Protein AF-A0AA39ZIE8-F1 (afdb_monomer_lite)

Organism: NCBI:txid330535

Sequence (145 aa):
MVALNVLLMSIATLAVGGSAQLLGVVETVQQSFSGRQCYDGFKFYTVEEFPNGHPDRTVGCSPTWRTLAGARHNAGKQMEGCHGGYTNGYSVCLTSYGGNVHNGRGQHQRCLTDNTTITNCPNAGPCWQTQIRKLRCDGVWHNDA

Secondary structure (DSSP, 8-state):
----------------------EEEEEEEEEE-SSSS--TT-EEEEEEE-TT---S---SS---PEEEEEEEESSSTTSS-SSS--STT-EEEEETTEEEEEETTTEEEEEEEEEEEEEEETTSSSEEEEEEEEEEEEEEEEE--

pLDDT: mean 74.16, std 15.94, range [39.81, 93.75]

Foldseek 3Di:
DDDDDDDDPDPPPPPPPDPQWWKFKKKKAWDADPDDDIPHQKIKIFIWTDPPDDDLEDEDDDPVIDTQWIDTDRDDPQQDDPPDDIPPQWHWHDDPFAIWIDGNPQKIFGWGADFGWHYWAPCNDRITITMTGGITTRRDIDGHD

Radius of gyration: 20.87 Å; chains: 1; bounding box: 60×33×72 Å

Structure (mmCIF, N/CA/C/O backbone):
data_AF-A0AA39ZIE8-F1
#
_entry.id   AF-A0AA39ZIE8-F1
#
loop_
_atom_site.group_PDB
_atom_site.id
_atom_site.type_symbol
_atom_site.label_atom_id
_atom_site.label_alt_id
_atom_site.label_comp_id
_atom_site.label_asym_id
_atom_site.label_entity_id
_atom_site.label_seq_id
_atom_site.pdbx_PDB_ins_code
_atom_site.Cartn_x
_atom_site.Cartn_y
_atom_site.Cartn_z
_atom_site.occupancy
_atom_site.B_iso_or_equiv
_atom_site.auth_seq_id
_atom_site.auth_comp_id
_atom_site.auth_asym_id
_atom_site.auth_atom_id
_atom_site.pdbx_PDB_model_num
ATOM 1 N N . MET A 1 1 ? 42.811 -20.428 -50.343 1.00 39.81 1 MET A N 1
ATOM 2 C CA . MET A 1 1 ? 43.017 -20.281 -48.887 1.00 39.81 1 MET A CA 1
ATOM 3 C C . MET A 1 1 ? 42.098 -19.171 -48.414 1.00 39.81 1 MET A C 1
ATOM 5 O O . MET A 1 1 ? 42.237 -18.050 -48.879 1.00 39.81 1 MET A O 1
ATOM 9 N N . VAL A 1 2 ? 41.083 -19.528 -47.628 1.00 40.22 2 VAL A N 1
ATOM 10 C CA . VAL A 1 2 ? 40.005 -18.640 -47.166 1.00 40.22 2 VAL A CA 1
ATOM 11 C C . VAL A 1 2 ? 40.304 -18.259 -45.721 1.00 40.22 2 VAL A C 1
ATOM 13 O O . VAL A 1 2 ? 40.559 -19.146 -44.914 1.00 40.22 2 VAL A O 1
ATOM 16 N N . ALA A 1 3 ? 40.244 -16.972 -45.387 1.00 41.22 3 ALA A N 1
ATOM 17 C CA . ALA A 1 3 ? 40.158 -16.522 -44.001 1.00 41.22 3 ALA A CA 1
ATOM 18 C C . ALA A 1 3 ? 39.165 -15.356 -43.931 1.00 41.22 3 ALA A C 1
ATOM 20 O O . ALA A 1 3 ? 39.492 -14.207 -44.217 1.00 41.22 3 ALA A O 1
ATOM 21 N N . LEU A 1 4 ? 37.916 -15.702 -43.619 1.00 46.16 4 LEU A N 1
ATOM 22 C CA . LEU A 1 4 ? 36.813 -14.784 -43.375 1.00 46.16 4 LEU A CA 1
ATOM 23 C C . LEU A 1 4 ? 36.836 -14.426 -41.880 1.00 46.16 4 LEU A C 1
ATOM 25 O O . LEU A 1 4 ? 36.472 -15.247 -41.042 1.00 46.16 4 LEU A O 1
ATOM 29 N N . ASN A 1 5 ? 37.308 -13.225 -41.541 1.00 46.91 5 ASN A N 1
ATOM 30 C CA . ASN A 1 5 ? 37.284 -12.699 -40.174 1.00 46.91 5 ASN A CA 1
ATOM 31 C C . ASN A 1 5 ? 35.886 -12.146 -39.865 1.00 46.91 5 ASN A C 1
ATOM 33 O O . ASN A 1 5 ? 35.582 -10.997 -40.179 1.00 46.91 5 ASN A O 1
ATOM 37 N N . VAL A 1 6 ? 35.026 -12.968 -39.263 1.00 52.41 6 VAL A N 1
ATOM 38 C CA . VAL A 1 6 ? 33.743 -12.518 -38.710 1.00 52.41 6 VAL A CA 1
ATOM 39 C C . VAL A 1 6 ? 33.972 -12.108 -37.258 1.00 52.41 6 VAL A C 1
ATOM 41 O O . VAL A 1 6 ? 34.125 -12.948 -36.374 1.00 52.41 6 VAL A O 1
ATOM 44 N N . LEU A 1 7 ? 34.023 -10.799 -37.021 1.00 46.84 7 LEU A N 1
ATOM 45 C CA . LEU A 1 7 ? 34.089 -10.214 -35.687 1.00 46.84 7 LEU A CA 1
ATOM 46 C C . LEU A 1 7 ? 32.683 -10.279 -35.057 1.00 46.84 7 LEU A C 1
ATOM 48 O O . LEU A 1 7 ? 31.803 -9.499 -35.415 1.00 46.84 7 LEU A O 1
ATOM 52 N N . LEU A 1 8 ? 32.447 -11.229 -34.146 1.00 49.62 8 LEU A N 1
ATOM 53 C CA . LEU A 1 8 ? 31.221 -11.271 -33.342 1.00 49.62 8 LEU A CA 1
ATOM 54 C C . LEU A 1 8 ? 31.220 -10.104 -32.340 1.00 49.62 8 LEU A C 1
ATOM 56 O O . LEU A 1 8 ? 31.886 -10.156 -31.306 1.00 49.62 8 LEU A O 1
ATOM 60 N N . MET A 1 9 ? 30.432 -9.063 -32.614 1.00 46.53 9 MET A N 1
ATOM 61 C CA . MET A 1 9 ? 30.028 -8.090 -31.597 1.00 46.53 9 MET A CA 1
ATOM 62 C C . MET A 1 9 ? 29.002 -8.748 -30.669 1.00 46.53 9 MET A C 1
ATOM 64 O O . MET A 1 9 ? 27.826 -8.873 -31.000 1.00 46.53 9 MET A O 1
ATOM 68 N N . SER A 1 10 ? 29.457 -9.184 -29.496 1.00 53.31 10 SER A N 1
ATOM 69 C CA . SER A 1 10 ? 28.564 -9.608 -28.418 1.00 53.31 10 SER A CA 1
ATOM 70 C C . SER A 1 10 ? 28.016 -8.359 -27.729 1.00 53.31 10 SER A C 1
ATOM 72 O O . SER A 1 10 ? 28.740 -7.679 -27.004 1.00 53.31 10 SER A O 1
ATOM 74 N N . ILE A 1 11 ? 26.745 -8.035 -27.971 1.00 57.72 11 ILE A N 1
ATOM 75 C CA . ILE A 1 11 ? 26.021 -7.025 -27.195 1.00 57.72 11 ILE A CA 1
ATOM 76 C C . ILE A 1 11 ? 25.779 -7.632 -25.812 1.00 57.72 11 ILE A C 1
ATOM 78 O O . ILE A 1 11 ? 24.878 -8.448 -25.628 1.00 57.72 11 ILE A O 1
ATOM 82 N N . ALA A 1 12 ? 26.614 -7.262 -24.843 1.00 47.12 12 ALA A N 1
ATOM 83 C CA . ALA A 1 12 ? 26.361 -7.547 -23.441 1.00 47.12 12 ALA A CA 1
ATOM 84 C C . ALA A 1 12 ? 25.119 -6.755 -23.016 1.00 47.12 12 ALA A C 1
ATOM 86 O O . ALA A 1 12 ? 25.174 -5.542 -22.809 1.00 47.12 12 ALA A O 1
ATOM 87 N N . THR A 1 13 ? 23.975 -7.430 -22.927 1.00 52.75 13 THR A N 1
ATOM 88 C CA . THR A 1 13 ? 22.783 -6.868 -22.300 1.00 52.75 13 THR A CA 1
ATOM 89 C C . THR A 1 13 ? 23.103 -6.706 -20.817 1.00 52.75 13 THR A C 1
ATOM 91 O O . THR A 1 13 ? 23.112 -7.674 -20.060 1.00 52.75 13 THR A O 1
ATOM 94 N N . LEU A 1 14 ? 23.442 -5.483 -20.405 1.00 45.00 14 LEU A N 1
ATOM 95 C CA . LEU A 1 14 ? 23.524 -5.106 -18.999 1.00 45.00 14 LEU A CA 1
ATOM 96 C C . LEU A 1 14 ? 22.116 -5.244 -18.419 1.00 45.00 14 LEU A C 1
ATOM 98 O O . LEU A 1 14 ? 21.291 -4.340 -18.530 1.00 45.00 14 LEU A O 1
ATOM 102 N N . ALA A 1 15 ? 21.829 -6.408 -17.839 1.00 44.78 15 ALA A N 1
ATOM 103 C CA . ALA A 1 15 ? 20.705 -6.574 -16.943 1.00 44.78 15 ALA A CA 1
ATOM 104 C C . ALA A 1 15 ? 20.924 -5.587 -15.795 1.00 44.78 15 ALA A C 1
ATOM 106 O O . ALA A 1 15 ? 21.778 -5.796 -14.931 1.00 44.78 15 ALA A O 1
ATOM 107 N N . VAL A 1 16 ? 20.198 -4.471 -15.824 1.00 49.94 16 VAL A N 1
ATOM 108 C CA . VAL A 1 16 ? 20.121 -3.549 -14.696 1.00 49.94 16 VAL A CA 1
ATOM 109 C C . VAL A 1 16 ? 19.349 -4.301 -13.618 1.00 49.94 16 VAL A C 1
ATOM 111 O O . VAL A 1 16 ? 18.127 -4.229 -13.537 1.00 49.94 16 VAL A O 1
ATOM 114 N N . GLY A 1 17 ? 20.072 -5.109 -12.844 1.00 41.12 17 GLY A N 1
ATOM 115 C CA . GLY A 1 17 ? 19.580 -5.755 -11.639 1.00 41.12 17 GLY A CA 1
ATOM 116 C C . GLY A 1 17 ? 19.322 -4.685 -10.591 1.00 41.12 17 GLY A C 1
ATOM 117 O O . GLY A 1 17 ? 20.111 -4.511 -9.667 1.00 41.12 17 GLY A O 1
ATOM 118 N N . GLY A 1 18 ? 18.244 -3.921 -10.769 1.00 55.31 18 GLY A N 1
ATOM 119 C CA . GLY A 1 18 ? 17.676 -3.131 -9.692 1.00 55.31 18 GLY A CA 1
ATOM 120 C C . GLY A 1 18 ? 17.296 -4.103 -8.586 1.00 55.31 18 GLY A C 1
ATOM 121 O O . GLY A 1 18 ? 16.613 -5.093 -8.842 1.00 55.31 18 GLY A O 1
ATOM 122 N N . SER A 1 19 ? 17.786 -3.867 -7.372 1.00 60.53 19 SER A N 1
ATOM 123 C CA . SER A 1 19 ? 17.382 -4.646 -6.204 1.00 60.53 19 SER A CA 1
ATOM 124 C C . SER A 1 19 ? 15.856 -4.705 -6.152 1.00 60.53 19 SER A C 1
ATOM 126 O O . SER A 1 19 ? 15.216 -3.651 -6.208 1.00 60.53 19 SER A O 1
ATOM 128 N N . ALA A 1 20 ? 15.292 -5.911 -6.062 1.00 76.06 20 ALA A N 1
ATOM 129 C CA . ALA A 1 20 ? 13.850 -6.102 -6.014 1.00 76.06 20 ALA A CA 1
ATOM 130 C C . ALA A 1 20 ? 13.275 -5.336 -4.816 1.00 76.06 20 ALA A C 1
ATOM 132 O O . ALA A 1 20 ? 13.533 -5.683 -3.662 1.00 76.06 20 ALA A O 1
ATOM 133 N N . GLN A 1 21 ? 12.542 -4.257 -5.084 1.00 88.50 21 GLN A N 1
ATOM 134 C CA . GLN A 1 21 ? 11.973 -3.419 -4.038 1.00 88.50 21 GLN A CA 1
ATOM 135 C C . GLN A 1 21 ? 10.548 -3.879 -3.780 1.00 88.50 21 GLN A C 1
ATOM 137 O O . GLN A 1 21 ? 9.654 -3.553 -4.549 1.00 88.50 21 GLN A O 1
ATOM 142 N N . LEU A 1 22 ? 10.325 -4.638 -2.712 1.00 91.75 22 LEU A N 1
ATOM 143 C CA . LEU A 1 22 ? 9.008 -5.194 -2.415 1.00 91.75 22 LEU A CA 1
ATOM 144 C C . LEU A 1 22 ? 8.083 -4.106 -1.871 1.00 91.75 22 LEU A C 1
ATOM 146 O O . LEU A 1 22 ? 8.168 -3.730 -0.703 1.00 91.75 22 LEU A O 1
ATOM 150 N N . LEU A 1 23 ? 7.198 -3.602 -2.726 1.00 92.75 23 LEU A N 1
ATOM 151 C CA . LEU A 1 23 ? 6.229 -2.573 -2.364 1.00 92.75 23 LEU A CA 1
ATOM 152 C C . LEU A 1 23 ? 4.849 -3.158 -2.066 1.00 92.75 23 LEU A C 1
ATOM 154 O O . LEU A 1 23 ? 4.492 -4.261 -2.498 1.00 92.75 23 LEU A O 1
ATOM 158 N N . GLY A 1 24 ? 4.045 -2.385 -1.347 1.00 91.25 24 GLY A N 1
ATOM 159 C CA . GLY A 1 24 ? 2.609 -2.594 -1.260 1.00 91.25 24 GLY A CA 1
ATOM 160 C C . GLY A 1 24 ? 1.863 -1.293 -1.013 1.00 91.25 24 GLY A C 1
ATOM 161 O O . GLY A 1 24 ? 2.408 -0.349 -0.443 1.00 91.25 24 GLY A O 1
ATOM 162 N N . VAL A 1 25 ? 0.604 -1.255 -1.446 1.00 89.94 25 VAL A N 1
ATOM 163 C CA . VAL A 1 25 ? -0.306 -0.149 -1.125 1.00 89.94 25 VAL A CA 1
ATOM 164 C C . VAL A 1 25 ? -1.116 -0.540 0.097 1.00 89.94 25 VAL A C 1
ATOM 166 O O . VAL A 1 25 ? -1.838 -1.538 0.060 1.00 89.94 25 VAL A O 1
ATOM 169 N N . VAL A 1 26 ? -0.991 0.229 1.172 1.00 89.75 26 VAL A N 1
ATOM 170 C CA . VAL A 1 26 ? -1.581 -0.063 2.479 1.00 89.75 26 VAL A CA 1
ATOM 171 C C . VAL A 1 26 ? -2.672 0.952 2.791 1.00 89.75 26 VAL A C 1
ATOM 173 O O . VAL A 1 26 ? -2.454 2.155 2.742 1.00 89.75 26 VAL A O 1
ATOM 176 N N . GLU A 1 27 ? -3.865 0.454 3.101 1.00 88.56 27 GLU A N 1
ATOM 177 C CA . GLU A 1 27 ? -4.998 1.219 3.612 1.00 88.56 27 GLU A CA 1
ATOM 178 C C . GLU A 1 27 ? -4.961 1.181 5.142 1.00 88.56 27 GLU A C 1
ATOM 180 O O . GLU A 1 27 ? -5.128 0.120 5.736 1.00 88.56 27 GLU A O 1
ATOM 185 N N . THR A 1 28 ? -4.769 2.329 5.786 1.00 85.31 28 THR A N 1
ATOM 186 C CA . THR A 1 28 ? -4.968 2.501 7.228 1.00 85.31 28 THR A CA 1
ATOM 187 C C . THR A 1 28 ? -6.358 3.075 7.479 1.00 85.31 28 THR A C 1
ATOM 189 O O . THR A 1 28 ? -6.686 4.162 6.999 1.00 85.31 28 THR A O 1
ATOM 192 N N . VAL A 1 29 ? -7.165 2.356 8.254 1.00 82.25 29 VAL A N 1
ATOM 193 C CA . VAL A 1 29 ? -8.509 2.750 8.685 1.00 82.25 29 VAL A CA 1
ATOM 194 C C . VAL A 1 29 ? -8.455 3.119 10.162 1.00 82.25 29 VAL A C 1
ATOM 196 O O . VAL A 1 29 ? -8.074 2.291 10.992 1.00 82.25 29 VAL A O 1
ATOM 199 N N . GLN A 1 30 ? -8.838 4.353 10.491 1.00 77.06 30 GLN A N 1
ATOM 200 C CA . GLN A 1 30 ? -9.002 4.792 11.878 1.00 77.06 30 GLN A CA 1
ATOM 201 C C . GLN A 1 30 ? -10.463 4.601 12.302 1.00 77.06 30 GLN A C 1
ATOM 203 O O . GLN A 1 30 ? -11.362 5.121 11.643 1.00 77.06 30 GLN A O 1
ATOM 208 N N . GLN A 1 31 ? -10.708 3.869 13.391 1.00 69.12 31 GLN A N 1
ATOM 209 C CA . GLN A 1 31 ? -12.040 3.745 14.000 1.00 69.12 31 GLN A CA 1
ATOM 210 C C . GLN A 1 31 ? -12.052 4.363 15.404 1.00 69.12 31 GLN A C 1
ATOM 212 O O . GLN A 1 31 ? -11.041 4.381 16.111 1.00 69.12 31 GLN A O 1
ATOM 217 N N . SER A 1 32 ? -13.202 4.906 15.807 1.00 63.31 32 SER A N 1
ATOM 218 C CA . SER A 1 32 ? -13.390 5.485 17.141 1.00 63.31 32 SER A CA 1
ATOM 219 C C . SER A 1 32 ? -13.636 4.403 18.192 1.00 63.31 32 SER A C 1
ATOM 221 O O . SER A 1 32 ? -14.438 3.499 17.974 1.00 63.31 32 SER A O 1
ATOM 223 N N . PHE A 1 33 ? -13.024 4.561 19.371 1.00 56.44 33 PHE A N 1
ATOM 224 C CA . PHE A 1 33 ? -13.584 4.035 20.616 1.00 56.44 33 PHE A CA 1
ATOM 225 C C . PHE A 1 33 ? -14.165 5.204 21.424 1.00 56.44 33 PHE A C 1
ATOM 227 O O . 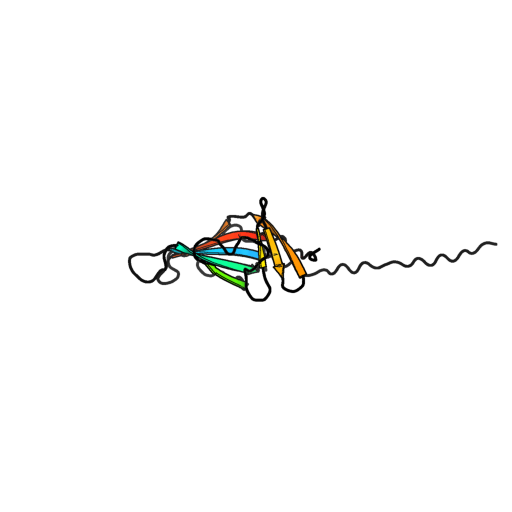PHE A 1 33 ? -13.558 6.271 21.493 1.00 56.44 33 PHE A O 1
ATOM 234 N N . SER A 1 34 ? -15.383 5.021 21.936 1.00 53.19 34 SER A N 1
ATOM 235 C CA . SER A 1 34 ? -16.178 5.944 22.764 1.00 53.19 34 SER A CA 1
ATOM 236 C C . SER A 1 34 ? -15.722 7.419 22.828 1.00 53.19 34 SER A C 1
ATOM 238 O O . SER A 1 34 ? -15.134 7.869 23.809 1.00 53.19 34 SER A O 1
ATOM 240 N N . GLY A 1 35 ? -16.121 8.216 21.833 1.00 54.06 35 GLY A N 1
ATOM 241 C CA . GLY A 1 35 ? -16.671 9.537 22.137 1.00 54.06 35 GLY A CA 1
ATOM 242 C C . GLY A 1 35 ? -15.748 10.750 22.264 1.00 54.06 35 GLY A C 1
ATOM 243 O O . GLY A 1 35 ? -16.138 11.637 23.014 1.00 54.06 35 GLY A O 1
ATOM 244 N N . ARG A 1 36 ? -14.638 10.874 21.515 1.00 56.22 36 ARG A N 1
ATOM 245 C CA . ARG A 1 36 ? -14.163 12.143 20.881 1.00 56.22 36 ARG A CA 1
ATOM 246 C C . ARG A 1 36 ? -12.722 11.986 20.365 1.00 56.22 36 ARG A C 1
ATOM 248 O O . ARG A 1 36 ? -11.865 11.530 21.103 1.00 56.22 36 ARG A O 1
ATOM 255 N N . GLN A 1 37 ? -12.469 12.479 19.146 1.00 59.19 37 GLN A N 1
ATOM 256 C CA . GLN A 1 37 ? -11.164 12.724 18.480 1.00 59.19 37 GLN A CA 1
ATOM 257 C C . GLN A 1 37 ? -10.663 11.720 17.428 1.00 59.19 37 GLN A C 1
ATOM 259 O O . GLN A 1 37 ? -9.687 12.024 16.745 1.00 59.19 37 GLN A O 1
ATOM 264 N N . CYS A 1 38 ? -11.353 10.608 17.185 1.00 62.31 38 CYS A N 1
ATOM 265 C CA . CYS A 1 38 ? -11.073 9.777 16.009 1.00 62.31 38 CYS A CA 1
ATOM 266 C C . CYS A 1 38 ? -11.979 10.208 14.866 1.00 62.31 38 CYS A C 1
ATOM 268 O O . CYS A 1 38 ? -13.199 10.246 15.029 1.00 62.31 38 CYS A O 1
ATOM 270 N N . TYR A 1 39 ? -11.396 10.555 13.721 1.00 61.78 39 TYR A N 1
ATOM 271 C CA . TYR A 1 39 ? -12.175 10.844 12.525 1.00 61.78 39 TYR A CA 1
ATOM 272 C C . TYR A 1 39 ? -12.695 9.520 11.959 1.00 61.78 39 TYR A C 1
ATOM 274 O O . TYR A 1 39 ? -12.005 8.857 11.185 1.00 61.78 39 TYR A O 1
ATOM 282 N N . ASP A 1 40 ? -13.881 9.114 12.410 1.00 63.25 40 ASP A N 1
ATOM 283 C CA . ASP A 1 40 ? -14.522 7.873 11.985 1.00 63.25 40 ASP A CA 1
ATOM 284 C C . ASP A 1 40 ? -14.627 7.809 10.452 1.00 63.25 40 ASP A C 1
ATOM 286 O O . ASP A 1 40 ? -14.991 8.787 9.793 1.00 63.25 40 ASP A O 1
ATOM 290 N N . GLY A 1 41 ? -14.234 6.670 9.881 1.00 63.03 41 GLY A N 1
ATOM 291 C CA . GLY A 1 41 ? -14.286 6.414 8.441 1.00 63.03 41 GLY A CA 1
ATOM 292 C C . GLY A 1 41 ? -13.160 7.021 7.593 1.00 63.03 41 GLY A C 1
ATOM 293 O O . GLY A 1 41 ? -13.140 6.782 6.382 1.00 63.03 41 GLY A O 1
ATOM 294 N N . PHE A 1 42 ? -12.196 7.753 8.168 1.00 70.44 42 PHE A N 1
ATOM 295 C CA . PHE A 1 42 ? -11.058 8.249 7.387 1.00 70.44 42 PHE A CA 1
ATOM 296 C C . PHE A 1 42 ? -10.108 7.115 7.004 1.00 70.44 42 PHE A C 1
ATOM 298 O O . PHE A 1 42 ? -9.661 6.324 7.840 1.00 70.44 42 PHE A O 1
ATOM 305 N N . LYS A 1 43 ? -9.766 7.087 5.716 1.00 78.12 43 LYS A N 1
ATOM 306 C CA . LYS A 1 43 ? -8.820 6.146 5.131 1.00 78.12 43 LYS A CA 1
ATOM 307 C C . LYS A 1 43 ? -7.543 6.880 4.740 1.00 78.12 43 LYS A C 1
ATOM 309 O O . LYS A 1 43 ? -7.572 7.986 4.196 1.00 78.12 43 LYS A O 1
ATOM 314 N N . PHE A 1 44 ? -6.412 6.257 5.018 1.00 80.38 44 PHE A N 1
ATOM 315 C CA . PHE A 1 44 ? -5.104 6.733 4.587 1.00 80.38 44 PHE A CA 1
ATOM 316 C C . PHE A 1 44 ? -4.487 5.660 3.714 1.00 80.38 44 PHE A C 1
ATOM 318 O O . PHE A 1 44 ? -4.466 4.500 4.111 1.00 80.38 44 PHE A O 1
ATOM 325 N N . TYR A 1 45 ? -4.002 6.043 2.540 1.00 84.25 45 TYR A N 1
ATOM 326 C CA . TYR A 1 45 ? -3.323 5.118 1.645 1.00 84.25 45 TYR A CA 1
ATOM 327 C C . TYR A 1 45 ? -1.843 5.472 1.593 1.00 84.25 45 TYR A C 1
ATOM 329 O O . TYR A 1 45 ? -1.494 6.633 1.370 1.00 84.25 45 TYR A O 1
ATOM 337 N N . THR A 1 46 ? -0.983 4.482 1.796 1.00 87.50 46 THR A N 1
ATOM 338 C CA . THR A 1 46 ? 0.475 4.615 1.747 1.00 87.50 46 THR A CA 1
ATOM 339 C C . THR A 1 46 ? 1.074 3.620 0.765 1.00 87.50 46 THR A C 1
ATOM 341 O O . THR A 1 46 ? 0.554 2.523 0.585 1.00 87.50 46 THR A O 1
ATOM 344 N N . VAL A 1 47 ? 2.176 4.008 0.123 1.00 89.69 47 VAL A N 1
ATOM 345 C CA . VAL A 1 47 ? 3.093 3.078 -0.541 1.00 89.69 47 VAL A CA 1
ATOM 346 C C . VAL A 1 47 ? 4.171 2.737 0.475 1.00 89.69 47 VAL A C 1
ATOM 348 O O . VAL A 1 47 ? 4.894 3.626 0.932 1.00 89.69 47 VAL A O 1
ATOM 351 N N . GLU A 1 48 ? 4.265 1.467 0.841 1.00 91.69 48 GLU A N 1
ATOM 352 C CA . GLU A 1 48 ? 5.179 0.981 1.872 1.00 91.69 48 GLU A CA 1
ATOM 353 C C . GLU A 1 48 ? 6.159 -0.036 1.307 1.00 91.69 48 GLU A C 1
ATOM 355 O O . GLU A 1 48 ? 5.829 -0.811 0.409 1.00 91.69 48 GLU A O 1
ATOM 360 N N . GLU A 1 49 ? 7.374 -0.017 1.843 1.00 91.69 49 GLU A N 1
ATOM 361 C CA . GLU A 1 49 ? 8.438 -0.948 1.498 1.00 91.69 49 GLU A CA 1
ATOM 362 C C . GLU A 1 49 ? 8.555 -2.066 2.537 1.00 91.69 49 GLU A C 1
ATOM 364 O O . GLU A 1 49 ? 8.677 -1.818 3.739 1.00 91.69 49 GLU A O 1
ATOM 369 N N . PHE A 1 50 ? 8.591 -3.300 2.040 1.00 89.88 50 PHE A N 1
ATOM 370 C CA . PHE A 1 50 ? 8.660 -4.536 2.806 1.00 89.88 50 PHE A CA 1
ATOM 371 C C . PHE A 1 50 ? 10.030 -5.211 2.620 1.00 89.88 50 PHE A C 1
ATOM 373 O O . PHE A 1 50 ? 10.147 -6.170 1.856 1.00 89.88 50 PHE A O 1
ATOM 380 N N . PRO A 1 51 ? 11.090 -4.756 3.315 1.00 84.88 51 PRO A N 1
ATOM 381 C CA . PRO A 1 51 ? 12.460 -5.222 3.066 1.00 84.88 51 PRO A CA 1
ATOM 382 C C . PRO A 1 51 ? 12.654 -6.728 3.295 1.00 84.88 51 PRO A C 1
ATOM 384 O O . PRO A 1 51 ? 13.514 -7.336 2.669 1.00 84.88 51 PRO A O 1
ATOM 387 N N . ASN A 1 52 ? 11.834 -7.336 4.159 1.00 84.06 52 ASN A N 1
ATOM 388 C CA . ASN A 1 52 ? 11.926 -8.749 4.536 1.00 84.06 52 ASN A CA 1
ATOM 389 C C . ASN A 1 52 ? 10.796 -9.609 3.942 1.00 84.06 52 ASN A C 1
ATOM 391 O O . ASN A 1 52 ? 10.514 -10.688 4.458 1.00 84.06 52 ASN A O 1
ATOM 395 N N . GLY A 1 53 ? 10.126 -9.134 2.888 1.00 87.06 53 GLY A N 1
ATOM 396 C CA . GLY A 1 53 ? 8.997 -9.839 2.279 1.00 87.06 53 GLY A CA 1
ATOM 397 C C . GLY A 1 53 ? 7.631 -9.310 2.703 1.00 87.06 53 GLY A C 1
ATOM 398 O O . GLY A 1 53 ? 7.481 -8.642 3.727 1.00 87.06 53 GLY A O 1
ATOM 399 N N . HIS A 1 54 ? 6.615 -9.617 1.894 1.00 88.88 54 HIS A N 1
ATOM 400 C CA . HIS A 1 54 ? 5.222 -9.286 2.187 1.00 88.88 54 HIS A CA 1
ATOM 401 C C . HIS A 1 54 ? 4.720 -10.130 3.362 1.00 88.88 54 HIS A C 1
ATOM 403 O O . HIS A 1 54 ? 4.606 -11.342 3.206 1.00 88.88 54 HIS A O 1
ATOM 409 N N . PRO A 1 55 ? 4.377 -9.536 4.518 1.00 85.75 55 PRO A N 1
ATOM 410 C CA . PRO A 1 55 ? 3.760 -10.296 5.595 1.00 85.75 55 PRO A CA 1
ATOM 411 C C . PRO A 1 55 ? 2.392 -10.824 5.150 1.00 85.75 55 PRO A C 1
ATOM 413 O O . PRO A 1 55 ? 1.617 -10.084 4.532 1.00 85.75 55 PRO A O 1
ATOM 416 N N . ASP A 1 56 ? 2.101 -12.077 5.502 1.00 81.75 56 ASP A N 1
ATOM 417 C CA . ASP A 1 56 ? 0.788 -12.711 5.310 1.00 81.75 56 ASP A CA 1
ATOM 418 C C . ASP A 1 56 ? -0.206 -12.322 6.415 1.00 81.75 56 ASP A C 1
ATOM 420 O O . ASP A 1 56 ? -1.416 -12.403 6.231 1.00 81.75 56 ASP A O 1
ATOM 424 N N . ARG A 1 57 ? 0.304 -11.910 7.583 1.00 76.31 57 ARG A N 1
ATOM 425 C CA . ARG A 1 57 ? -0.440 -11.310 8.698 1.00 76.31 57 ARG A CA 1
ATOM 426 C C . ARG A 1 57 ? 0.559 -10.786 9.727 1.00 76.31 57 ARG A C 1
ATOM 428 O O . ARG A 1 57 ? 1.453 -11.531 10.120 1.00 76.31 57 ARG A O 1
ATOM 435 N N . THR A 1 58 ? 0.358 -9.577 10.245 1.00 69.62 58 THR A N 1
ATOM 436 C CA . THR A 1 58 ? 1.031 -9.142 11.482 1.00 69.62 58 THR A CA 1
ATOM 437 C C . THR A 1 58 ? -0.012 -8.690 12.497 1.00 69.62 58 THR A C 1
ATOM 439 O O . THR A 1 58 ? -1.022 -8.070 12.160 1.00 69.62 58 THR A O 1
ATOM 442 N N . VAL A 1 59 ? 0.199 -9.066 13.758 1.00 63.97 59 VAL A N 1
ATOM 443 C CA . VAL A 1 59 ? -0.636 -8.672 14.897 1.00 63.97 59 VAL A CA 1
ATOM 444 C C . VAL A 1 59 ? 0.240 -7.836 15.822 1.00 63.97 59 VAL A C 1
ATOM 446 O O . VAL A 1 59 ? 1.276 -8.316 16.273 1.00 63.97 59 VAL A O 1
ATOM 449 N N . GLY A 1 60 ? -0.151 -6.589 16.084 1.00 69.06 60 GLY A N 1
ATOM 450 C CA . GLY A 1 60 ? 0.619 -5.656 16.911 1.00 69.06 60 GLY A CA 1
ATOM 451 C C . GLY A 1 60 ? 0.673 -4.249 16.322 1.00 69.06 60 GLY A C 1
ATOM 452 O O . GLY A 1 60 ? 0.251 -4.045 15.192 1.00 69.06 60 GLY A O 1
ATOM 453 N N . CYS A 1 61 ? 1.180 -3.287 17.099 1.00 70.00 61 CYS A N 1
ATOM 454 C CA . CYS A 1 61 ? 1.044 -1.849 16.816 1.00 70.00 61 CYS A CA 1
ATOM 455 C C . CYS A 1 61 ? 2.265 -1.105 16.329 1.00 70.00 61 CYS A C 1
ATOM 457 O O . CYS A 1 61 ? 2.303 0.121 16.371 1.00 70.00 61 CYS A O 1
ATOM 459 N N . SER A 1 62 ? 3.248 -1.843 15.847 1.00 67.38 62 SER A N 1
ATOM 460 C CA . SER A 1 62 ? 4.462 -1.250 15.324 1.00 67.38 62 SER A CA 1
ATOM 461 C C . SER A 1 62 ? 4.697 -1.784 13.918 1.00 67.38 62 SER A C 1
ATOM 463 O O . SER A 1 62 ? 5.376 -2.804 13.769 1.00 67.38 62 SER A O 1
ATOM 465 N N . PRO A 1 63 ? 4.103 -1.163 12.881 1.00 65.81 63 PRO A N 1
ATOM 466 C CA . PRO A 1 63 ? 4.555 -1.414 11.526 1.00 65.81 63 PRO A CA 1
ATOM 467 C C . PRO A 1 63 ? 5.984 -0.869 11.418 1.00 65.81 63 PRO A C 1
ATOM 469 O O . PRO A 1 63 ? 6.228 0.327 11.549 1.00 65.81 63 PRO A O 1
ATOM 472 N N . THR A 1 64 ? 6.956 -1.759 11.229 1.00 70.19 64 THR A N 1
ATOM 473 C CA . THR A 1 64 ? 8.383 -1.413 11.095 1.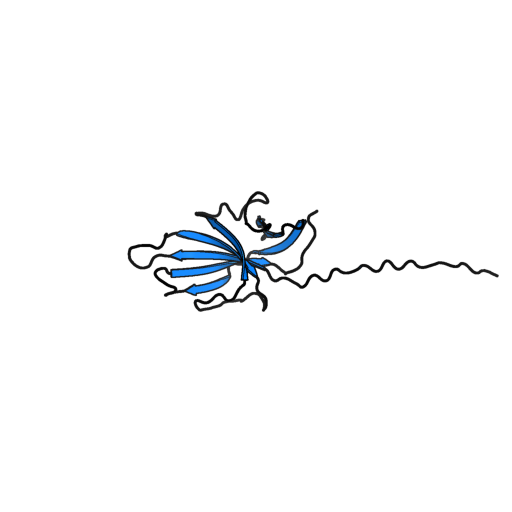00 70.19 64 THR A CA 1
ATOM 474 C C . THR A 1 64 ? 8.766 -1.024 9.663 1.00 70.19 64 THR A C 1
ATOM 476 O O . THR A 1 64 ? 9.950 -0.932 9.335 1.00 70.19 64 THR A O 1
ATOM 479 N N . TRP A 1 65 ? 7.780 -0.832 8.786 1.00 85.31 65 TRP A N 1
ATOM 480 C CA . TRP A 1 65 ? 7.978 -0.623 7.354 1.00 85.31 65 TRP A CA 1
ATOM 481 C C . TRP A 1 65 ? 8.216 0.844 7.013 1.00 85.31 65 TRP A C 1
ATOM 483 O O . TRP A 1 65 ? 7.754 1.757 7.699 1.00 85.31 65 TRP A O 1
ATOM 493 N N . ARG A 1 66 ? 8.938 1.076 5.914 1.00 89.25 66 ARG A N 1
ATOM 494 C CA . ARG A 1 66 ? 9.231 2.427 5.435 1.00 89.25 66 ARG A CA 1
ATOM 495 C C . ARG A 1 66 ? 8.104 2.912 4.528 1.00 89.25 66 ARG A C 1
ATOM 497 O O . ARG A 1 66 ? 7.893 2.356 3.453 1.00 89.25 66 ARG A O 1
ATOM 504 N N . THR A 1 67 ? 7.430 3.989 4.921 1.00 89.25 67 THR A N 1
ATOM 505 C CA . THR A 1 67 ? 6.487 4.707 4.052 1.00 89.25 67 THR A CA 1
ATOM 506 C C . THR A 1 67 ? 7.248 5.549 3.025 1.00 89.25 67 THR A C 1
ATOM 508 O O . THR A 1 67 ? 8.058 6.399 3.391 1.00 89.25 67 THR A O 1
ATOM 511 N N . LEU A 1 68 ? 6.986 5.329 1.737 1.00 88.94 68 LEU A N 1
ATOM 512 C CA . LEU A 1 68 ? 7.626 6.044 0.623 1.00 88.94 68 LEU A CA 1
ATOM 513 C C . LEU A 1 68 ? 6.790 7.230 0.138 1.00 88.94 68 LEU A C 1
ATOM 515 O O . LEU A 1 68 ? 7.310 8.312 -0.147 1.00 88.94 68 LEU A O 1
ATOM 519 N N . ALA A 1 69 ? 5.481 7.019 0.063 1.00 87.56 69 ALA A N 1
ATOM 520 C CA . ALA A 1 69 ? 4.506 8.016 -0.335 1.00 87.56 69 ALA A CA 1
ATOM 521 C C . ALA A 1 69 ? 3.197 7.759 0.403 1.00 87.56 69 ALA A C 1
ATOM 523 O O . ALA A 1 69 ? 2.929 6.646 0.859 1.00 87.56 69 ALA A O 1
ATOM 524 N N . GLY A 1 70 ? 2.371 8.787 0.522 1.00 80.75 70 GLY A N 1
ATOM 525 C CA . GLY A 1 70 ? 1.094 8.657 1.196 1.00 80.75 70 GLY A CA 1
ATOM 526 C C . GLY A 1 70 ? 0.127 9.728 0.761 1.00 80.75 70 GLY A C 1
ATOM 527 O O . GLY A 1 70 ? 0.523 10.795 0.285 1.00 80.75 70 GLY A O 1
ATOM 528 N N . ALA A 1 71 ? -1.151 9.432 0.923 1.00 74.88 71 ALA A N 1
ATOM 529 C CA . ALA A 1 71 ? -2.195 10.382 0.649 1.00 74.88 71 ALA A CA 1
ATOM 530 C C . ALA A 1 71 ? -3.399 10.162 1.579 1.00 74.88 71 ALA A C 1
ATOM 532 O O . ALA A 1 71 ? -3.761 9.040 1.948 1.00 74.88 71 ALA A O 1
ATOM 533 N N . ARG A 1 72 ? -3.960 11.279 2.045 1.00 67.25 72 ARG A N 1
ATOM 534 C CA . ARG A 1 72 ? -5.045 11.326 3.026 1.00 67.25 72 ARG A CA 1
ATOM 535 C C . ARG A 1 72 ? -6.347 11.530 2.267 1.00 67.25 72 ARG A C 1
ATOM 537 O O . ARG A 1 72 ? -6.534 12.610 1.711 1.00 67.25 72 ARG A O 1
ATOM 544 N N . HIS A 1 73 ? -7.248 10.545 2.255 1.00 60.34 73 HIS A N 1
ATOM 545 C CA . HIS A 1 73 ? -8.530 10.725 1.576 1.00 60.34 73 HIS A CA 1
ATOM 546 C C . HIS A 1 73 ? -9.716 10.051 2.256 1.00 60.34 73 HIS A C 1
ATOM 548 O O . HIS A 1 73 ? -9.713 8.868 2.581 1.00 60.34 73 HIS A O 1
ATOM 554 N N . ASN A 1 74 ? -10.801 10.814 2.346 1.00 49.78 74 ASN A N 1
ATOM 555 C CA . ASN A 1 74 ? -12.133 10.293 2.598 1.00 49.78 74 ASN A CA 1
ATOM 556 C C . ASN A 1 74 ? -12.637 9.659 1.279 1.00 49.78 74 ASN A C 1
ATOM 558 O O . ASN A 1 74 ? -12.696 10.345 0.256 1.00 49.78 74 ASN A O 1
ATOM 562 N N . ALA A 1 75 ? -12.938 8.357 1.278 1.00 47.03 75 ALA A N 1
ATOM 563 C CA . ALA A 1 75 ? -13.619 7.637 0.187 1.00 47.03 75 ALA A CA 1
ATOM 564 C C . ALA A 1 75 ? -12.888 7.421 -1.170 1.00 47.03 75 ALA A C 1
ATOM 566 O O . ALA A 1 75 ? -13.471 7.626 -2.230 1.00 47.03 75 ALA A O 1
ATOM 567 N N . GLY A 1 76 ? -11.645 6.928 -1.182 1.00 46.62 76 GLY A N 1
ATOM 568 C CA . GLY A 1 76 ? -11.152 6.112 -2.315 1.00 46.62 76 GLY A CA 1
ATOM 569 C C . GLY A 1 76 ? -10.774 6.812 -3.634 1.00 46.62 76 GLY A C 1
ATOM 570 O O . GLY A 1 76 ? -10.230 6.150 -4.511 1.00 46.62 76 GLY A O 1
ATOM 571 N N . LYS A 1 77 ? -10.940 8.136 -3.777 1.00 46.06 77 LYS A N 1
ATOM 572 C CA . LYS A 1 77 ? -10.583 8.869 -5.018 1.00 46.06 77 LYS A CA 1
ATOM 573 C C . LYS A 1 77 ? -9.082 8.907 -5.366 1.00 46.06 77 LYS A C 1
ATOM 575 O O . LYS A 1 77 ? -8.723 9.445 -6.401 1.00 46.06 77 LYS A O 1
ATOM 580 N N . GLN A 1 78 ? -8.210 8.361 -4.518 1.00 53.94 78 GLN A N 1
ATOM 581 C CA . GLN A 1 78 ? -6.754 8.339 -4.726 1.00 53.94 78 GLN A CA 1
ATOM 582 C C . GLN A 1 78 ? -6.192 6.982 -5.147 1.00 53.94 78 GLN A C 1
ATOM 584 O O . GLN A 1 78 ? -4.982 6.864 -5.292 1.00 53.94 78 GLN A O 1
ATOM 589 N N . MET A 1 79 ? -7.033 5.963 -5.337 1.00 56.22 79 MET A N 1
ATOM 590 C CA . MET A 1 79 ? -6.577 4.721 -5.964 1.00 56.22 79 MET A CA 1
ATOM 591 C C . MET A 1 79 ? -6.837 4.693 -7.483 1.00 56.22 79 MET A C 1
ATOM 593 O O . MET A 1 79 ? -6.260 3.870 -8.185 1.00 56.22 79 MET A O 1
ATOM 597 N N . GLU A 1 80 ? -7.688 5.572 -8.018 1.00 52.69 80 GLU A N 1
ATOM 598 C CA . GLU A 1 80 ? -8.115 5.515 -9.421 1.00 52.69 80 GLU A CA 1
ATOM 599 C C . GLU A 1 80 ? -7.423 6.567 -10.299 1.00 52.69 80 GLU A C 1
ATOM 601 O O . GLU A 1 80 ? -7.523 7.767 -10.054 1.00 52.69 80 GLU A O 1
ATOM 606 N N . GLY A 1 81 ? -6.787 6.090 -11.374 1.00 54.84 81 GLY A N 1
ATOM 607 C CA . GLY A 1 81 ? -6.259 6.897 -12.475 1.00 54.84 81 GLY A CA 1
ATOM 608 C C . GLY A 1 81 ? -4.759 7.188 -12.394 1.00 54.84 81 GLY A C 1
ATOM 609 O O . GLY A 1 81 ? -4.239 7.584 -11.358 1.00 54.84 81 GLY A O 1
ATOM 610 N N . CYS A 1 82 ? -4.067 7.102 -13.536 1.00 61.78 82 CYS A N 1
ATOM 611 C CA . CYS A 1 82 ? -2.671 7.546 -13.699 1.00 61.78 82 CYS A CA 1
ATOM 612 C C . CYS A 1 82 ? -2.509 9.082 -13.658 1.00 61.78 82 CYS A C 1
ATOM 614 O O . CYS A 1 82 ? -1.578 9.653 -14.223 1.00 61.78 82 CYS A O 1
ATOM 616 N N . HIS A 1 83 ? -3.439 9.765 -12.993 1.00 56.94 83 HIS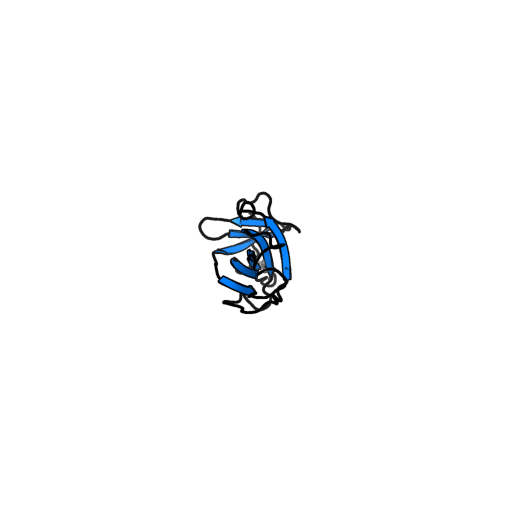 A N 1
ATOM 617 C CA . HIS A 1 83 ? -3.520 11.208 -12.889 1.00 56.94 83 HIS A CA 1
ATOM 618 C C . HIS A 1 83 ? -3.806 11.583 -11.424 1.00 56.94 83 HIS A C 1
ATOM 620 O O . HIS A 1 83 ? -4.953 11.781 -11.038 1.00 56.94 83 HIS A O 1
ATOM 626 N N . GLY A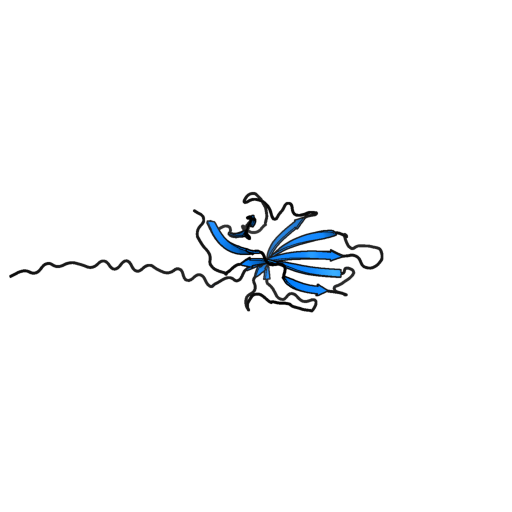 1 84 ? -2.754 11.714 -10.604 1.00 54.94 84 GLY A N 1
ATOM 627 C CA . GLY A 1 84 ? -2.799 12.621 -9.444 1.00 54.94 84 GLY A CA 1
ATOM 628 C C . GLY A 1 84 ? -2.833 12.066 -8.007 1.00 54.94 84 GLY A C 1
ATOM 629 O O . GLY A 1 84 ? -3.095 12.857 -7.103 1.00 54.94 84 GLY A O 1
ATOM 630 N N . GLY A 1 85 ? -2.524 10.795 -7.724 1.00 59.56 85 GLY A N 1
ATOM 631 C CA . GLY A 1 85 ? -2.158 10.351 -6.356 1.00 59.56 85 GLY A CA 1
ATOM 632 C C . GLY A 1 85 ? -0.966 9.396 -6.419 1.00 59.56 85 GLY A C 1
ATOM 633 O O . GLY A 1 85 ? -1.060 8.420 -7.157 1.00 59.56 85 GLY A O 1
ATOM 634 N N . TYR A 1 86 ? 0.203 9.646 -5.797 1.00 69.06 86 TYR A N 1
ATOM 635 C CA . TYR A 1 86 ? 0.552 10.175 -4.459 1.00 69.06 86 TYR A CA 1
ATOM 636 C C . TYR A 1 86 ? 1.758 11.161 -4.531 1.00 69.06 86 TYR A C 1
ATOM 638 O O . TYR A 1 86 ? 2.049 11.735 -5.576 1.00 69.06 86 TYR A O 1
ATOM 646 N N . THR A 1 87 ? 2.435 11.412 -3.399 1.00 72.50 87 THR A N 1
ATOM 647 C CA . THR A 1 87 ? 3.558 12.360 -3.219 1.00 72.50 87 THR A CA 1
ATOM 648 C C . THR A 1 87 ? 4.940 11.750 -3.523 1.00 72.50 87 THR A C 1
ATOM 650 O O . THR A 1 87 ? 5.063 10.562 -3.810 1.00 72.50 87 THR A O 1
ATOM 653 N N . ASN A 1 88 ? 6.008 12.559 -3.475 1.00 76.94 88 ASN A N 1
ATOM 654 C CA . ASN A 1 88 ? 7.406 12.119 -3.661 1.00 76.94 88 ASN A CA 1
ATOM 655 C C . ASN A 1 88 ? 7.693 11.407 -5.000 1.00 76.94 88 ASN A C 1
ATOM 657 O O . ASN A 1 88 ? 8.601 10.583 -5.092 1.00 76.94 88 ASN A O 1
ATOM 661 N N . GLY A 1 89 ? 6.917 11.725 -6.039 1.00 78.25 89 GLY A N 1
ATOM 662 C CA . GLY A 1 89 ? 7.059 11.148 -7.375 1.00 78.25 89 GLY A CA 1
ATOM 663 C C . GLY A 1 89 ? 6.412 9.773 -7.552 1.00 78.25 89 GLY A C 1
ATOM 664 O O . GLY A 1 89 ? 6.518 9.222 -8.639 1.00 78.25 89 GLY A O 1
ATOM 665 N N . TYR A 1 90 ? 5.743 9.212 -6.542 1.00 85.38 90 TYR A N 1
ATOM 666 C CA . TYR A 1 90 ? 5.031 7.941 -6.694 1.00 85.38 90 TYR A CA 1
ATOM 667 C C . TYR A 1 90 ? 3.590 8.153 -7.151 1.00 85.38 90 TYR A C 1
ATOM 669 O O . TYR A 1 90 ? 2.900 9.037 -6.647 1.00 85.38 90 TYR A O 1
ATOM 677 N N . SER A 1 91 ? 3.091 7.291 -8.032 1.00 85.75 91 SER A N 1
ATOM 678 C CA . SER A 1 91 ? 1.662 7.211 -8.351 1.00 85.75 91 SER A CA 1
ATOM 679 C C . SER A 1 91 ? 1.176 5.765 -8.424 1.00 85.75 91 SER A C 1
ATOM 681 O O . SER A 1 91 ? 1.988 4.850 -8.548 1.00 85.75 91 SER A O 1
ATOM 683 N N . VAL A 1 92 ? -0.133 5.528 -8.286 1.00 85.12 92 VAL A N 1
ATOM 684 C CA . VAL A 1 92 ? -0.721 4.187 -8.472 1.00 85.12 92 VAL A CA 1
ATOM 685 C C . VAL A 1 92 ? -1.847 4.253 -9.479 1.00 85.12 92 VAL A C 1
ATOM 687 O O . VAL A 1 92 ? -2.746 5.079 -9.364 1.00 85.12 92 VAL A O 1
ATOM 690 N N . CYS A 1 93 ? -1.824 3.322 -10.423 1.00 82.75 93 CYS A N 1
ATOM 691 C CA . CYS A 1 93 ? -2.898 3.115 -11.376 1.00 82.75 93 CYS A CA 1
ATOM 692 C C . CYS A 1 93 ? -3.610 1.802 -11.055 1.00 82.75 93 CYS A C 1
ATOM 694 O O . CYS A 1 93 ? -3.032 0.730 -11.240 1.00 82.75 93 CYS A O 1
ATOM 696 N N . LEU A 1 94 ? -4.859 1.862 -10.588 1.00 82.12 94 LEU A N 1
ATOM 697 C CA . LEU A 1 94 ? -5.699 0.670 -10.484 1.00 82.12 94 LEU A CA 1
ATOM 698 C C . LEU A 1 94 ? -6.181 0.173 -11.850 1.00 82.12 94 LEU A C 1
ATOM 700 O O . LEU A 1 94 ? -6.375 0.929 -12.798 1.00 82.12 94 LEU A O 1
ATOM 704 N N . THR A 1 95 ? -6.407 -1.133 -11.914 1.00 76.44 95 THR A N 1
ATOM 705 C CA . THR A 1 95 ? -6.878 -1.888 -13.077 1.00 76.44 95 THR A CA 1
ATOM 706 C C . THR A 1 95 ? -7.838 -2.985 -12.605 1.00 76.44 95 THR A C 1
ATOM 708 O O . THR A 1 95 ? -7.889 -3.300 -11.417 1.00 76.44 95 THR A O 1
ATOM 711 N N . SER A 1 96 ? -8.573 -3.624 -13.516 1.00 76.31 96 SER A N 1
ATOM 712 C CA . SER A 1 96 ? -9.524 -4.699 -13.170 1.00 76.31 96 SER A CA 1
ATOM 713 C C . SER A 1 96 ? -8.886 -5.940 -12.525 1.00 76.31 96 SER A C 1
ATOM 715 O O . SER A 1 96 ? -9.592 -6.763 -11.952 1.00 76.31 96 SER A O 1
ATOM 717 N N . TYR A 1 97 ? -7.563 -6.077 -12.603 1.00 75.44 97 TYR A N 1
ATOM 718 C CA . TYR A 1 97 ? -6.797 -7.235 -12.134 1.00 75.44 97 TYR A CA 1
ATOM 719 C C . TYR A 1 97 ? -5.706 -6.880 -11.101 1.00 75.44 97 TYR A C 1
ATOM 721 O O . TYR A 1 97 ? -4.792 -7.671 -10.875 1.00 75.44 97 TYR A O 1
ATOM 729 N N . GLY A 1 98 ? -5.734 -5.673 -10.525 1.00 87.12 98 GLY A N 1
ATOM 730 C CA . GLY A 1 98 ? -4.681 -5.179 -9.629 1.00 87.12 98 GLY A CA 1
ATOM 731 C C . GLY A 1 98 ? -4.358 -3.716 -9.880 1.00 87.12 98 GLY A C 1
ATOM 732 O O . GLY A 1 98 ? -5.251 -2.896 -10.080 1.00 87.12 98 GLY A O 1
ATOM 733 N N . GLY A 1 99 ? -3.078 -3.379 -9.931 1.00 89.12 99 GLY A N 1
ATOM 734 C CA . GLY A 1 99 ? -2.626 -2.048 -10.303 1.00 89.12 99 GLY A CA 1
ATOM 735 C C . GLY A 1 99 ? -1.140 -2.001 -10.618 1.00 89.12 99 GLY A C 1
ATOM 736 O O . GLY A 1 99 ? -0.460 -3.025 -10.614 1.00 89.12 99 GLY A O 1
ATOM 737 N N . ASN A 1 100 ? -0.647 -0.802 -10.889 1.00 88.94 100 ASN A N 1
ATOM 738 C CA . ASN A 1 100 ? 0.773 -0.533 -11.045 1.00 88.94 100 ASN A CA 1
ATOM 739 C C . ASN A 1 100 ? 1.176 0.602 -10.106 1.00 88.94 100 ASN A C 1
ATOM 741 O O . ASN A 1 100 ? 0.432 1.574 -9.988 1.00 88.94 100 ASN A O 1
ATOM 745 N N . VAL A 1 101 ? 2.335 0.491 -9.459 1.00 89.88 101 VAL A N 1
ATOM 746 C CA . VAL A 1 101 ? 2.970 1.603 -8.735 1.00 89.88 101 VAL A CA 1
ATOM 747 C C . VAL A 1 101 ? 4.014 2.208 -9.661 1.00 89.88 101 VAL A C 1
ATOM 749 O O . VAL A 1 101 ? 4.980 1.527 -9.985 1.00 89.88 101 VAL A O 1
ATOM 752 N N . HIS A 1 102 ? 3.851 3.463 -10.063 1.00 89.00 102 HIS A N 1
ATOM 753 C CA . HIS A 1 102 ? 4.850 4.203 -10.828 1.00 89.00 102 HIS A CA 1
ATOM 754 C C . HIS A 1 102 ? 5.754 4.990 -9.887 1.00 89.00 102 HIS A C 1
ATOM 756 O O . HIS A 1 102 ? 5.299 5.532 -8.877 1.00 89.00 102 HIS A O 1
ATOM 762 N N . ASN A 1 103 ? 7.031 5.083 -10.232 1.00 86.50 103 ASN A N 1
ATOM 763 C CA . ASN A 1 103 ? 7.965 6.004 -9.610 1.00 86.50 103 ASN A CA 1
ATOM 764 C C . ASN A 1 103 ? 8.192 7.227 -10.513 1.00 86.50 103 ASN A C 1
ATOM 766 O O . ASN A 1 103 ? 7.913 7.219 -11.711 1.00 86.50 103 ASN A O 1
ATOM 770 N N . GLY A 1 104 ? 8.771 8.286 -9.950 1.00 80.88 104 GLY A N 1
ATOM 771 C CA . GLY A 1 104 ? 9.023 9.540 -10.666 1.00 80.88 104 GLY A CA 1
ATOM 772 C C . GLY A 1 104 ? 10.156 9.455 -11.693 1.00 80.88 104 GLY A C 1
ATOM 773 O O . GLY A 1 104 ? 10.662 10.489 -12.118 1.00 80.88 104 GLY A O 1
ATOM 774 N N . ARG A 1 105 ? 10.608 8.243 -12.039 1.00 87.50 105 ARG A N 1
ATOM 775 C CA . ARG A 1 105 ? 11.684 7.968 -13.000 1.00 87.50 105 ARG A CA 1
ATOM 776 C C . ARG A 1 105 ? 11.158 7.348 -14.297 1.00 87.50 105 ARG A C 1
ATOM 778 O O . ARG A 1 105 ? 11.964 6.883 -15.094 1.00 87.50 105 ARG A O 1
ATOM 785 N N . GLY A 1 106 ? 9.838 7.336 -14.499 1.00 87.38 106 GLY A N 1
ATOM 786 C CA . GLY A 1 106 ? 9.217 6.712 -15.669 1.00 87.38 106 GLY A CA 1
ATOM 787 C C . GLY A 1 106 ? 9.315 5.189 -15.623 1.00 87.38 106 GLY A C 1
ATOM 788 O O . GLY A 1 106 ? 9.614 4.558 -16.634 1.00 87.38 106 GLY A O 1
ATOM 789 N N . GLN A 1 107 ? 9.163 4.603 -14.434 1.00 90.19 107 GLN A N 1
ATOM 790 C CA . G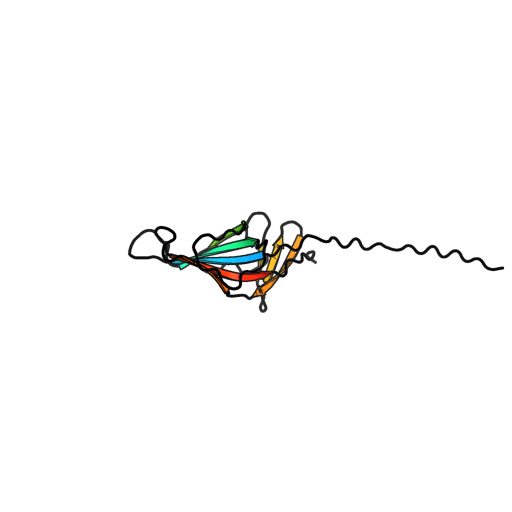LN A 1 107 ? 9.122 3.157 -14.247 1.00 90.19 107 GLN A CA 1
ATOM 791 C C . GLN A 1 107 ? 7.908 2.771 -13.409 1.00 90.19 107 GLN A C 1
ATOM 793 O O . GLN A 1 107 ? 7.511 3.526 -12.522 1.00 90.19 107 GLN A O 1
ATOM 798 N N . HIS A 1 108 ? 7.406 1.554 -13.593 1.00 90.38 108 HIS A N 1
ATOM 799 C CA . HIS A 1 108 ? 6.339 0.971 -12.798 1.00 90.38 108 HIS A CA 1
ATOM 800 C C . HIS A 1 108 ? 6.653 -0.437 -12.297 1.00 90.38 108 HIS A C 1
ATOM 802 O O . HIS A 1 108 ? 7.371 -1.199 -12.937 1.00 90.38 108 HIS A O 1
ATOM 808 N N . GLN A 1 109 ? 6.071 -0.794 -11.155 1.00 91.69 109 GLN A N 1
ATOM 809 C CA . GLN A 1 109 ? 5.972 -2.173 -10.690 1.00 91.69 109 GLN A CA 1
ATOM 810 C C . GLN A 1 109 ? 4.556 -2.685 -10.872 1.00 91.69 109 GLN A C 1
ATOM 812 O O . GLN A 1 109 ? 3.585 -1.967 -10.611 1.00 91.69 109 GLN A O 1
ATOM 817 N N . ARG A 1 110 ? 4.445 -3.954 -11.252 1.00 91.56 110 ARG A N 1
ATOM 818 C CA . ARG A 1 110 ? 3.172 -4.658 -11.322 1.00 91.56 110 ARG A CA 1
ATOM 819 C C . ARG A 1 110 ? 2.735 -5.062 -9.919 1.00 91.56 110 ARG A C 1
ATOM 821 O O . ARG A 1 110 ? 3.504 -5.668 -9.175 1.00 91.56 110 ARG A O 1
ATOM 828 N N . CYS A 1 111 ? 1.486 -4.775 -9.566 1.00 91.62 111 CYS A N 1
ATOM 829 C CA . CYS A 1 111 ? 0.937 -5.133 -8.266 1.00 91.62 111 CYS A CA 1
ATOM 830 C C . CYS A 1 111 ? -0.389 -5.881 -8.404 1.00 91.62 111 CYS A C 1
ATOM 832 O O . CYS A 1 111 ? -1.321 -5.428 -9.068 1.00 91.62 111 CYS A O 1
ATOM 834 N N . LEU A 1 112 ? -0.489 -7.033 -7.7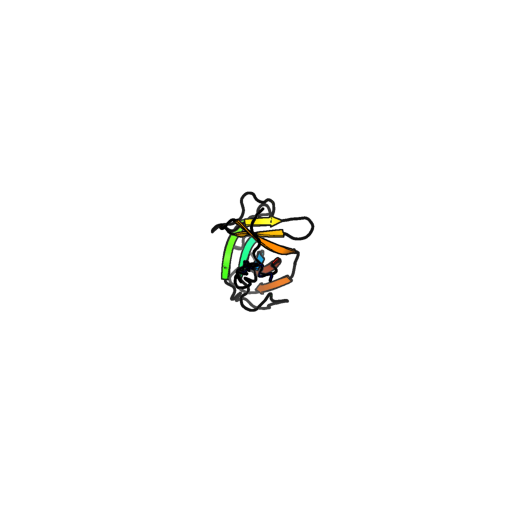51 1.00 92.75 112 LEU A N 1
ATOM 835 C CA . LEU A 1 112 ? -1.717 -7.818 -7.694 1.00 92.75 112 LEU A CA 1
ATOM 836 C C . LEU A 1 112 ? -2.621 -7.293 -6.583 1.00 92.75 112 LEU A C 1
ATOM 838 O O . LEU A 1 112 ? -2.133 -6.809 -5.557 1.00 92.75 112 LEU A O 1
ATOM 842 N N . THR A 1 113 ? -3.936 -7.411 -6.774 1.00 91.19 113 THR A N 1
ATOM 843 C CA . THR A 1 113 ? -4.886 -7.165 -5.688 1.00 91.19 113 THR A CA 1
ATOM 844 C C . THR A 1 113 ? -4.598 -8.112 -4.532 1.00 91.19 113 THR A C 1
ATOM 846 O O . THR A 1 113 ? -4.439 -9.317 -4.707 1.00 91.19 113 THR A O 1
ATOM 849 N N . ASP A 1 114 ? -4.556 -7.537 -3.344 1.00 87.31 114 ASP A N 1
ATOM 850 C CA . ASP A 1 114 ? -4.424 -8.213 -2.063 1.00 87.31 114 ASP A CA 1
ATOM 851 C C . ASP A 1 114 ? -5.566 -7.702 -1.164 1.00 87.31 114 ASP A C 1
ATOM 853 O O . ASP A 1 114 ? -6.260 -6.763 -1.520 1.00 87.31 114 ASP A O 1
ATOM 857 N N . ASN A 1 115 ? -5.838 -8.299 -0.018 1.00 89.69 115 ASN A N 1
ATOM 858 C CA . ASN A 1 115 ? -6.659 -7.690 1.036 1.00 89.69 115 ASN A CA 1
ATOM 859 C C . ASN A 1 115 ? -6.177 -8.170 2.407 1.00 89.69 115 ASN A C 1
ATOM 861 O O . ASN A 1 115 ? -6.963 -8.379 3.331 1.00 89.69 115 ASN A O 1
ATOM 865 N N . THR A 1 116 ? -4.873 -8.394 2.525 1.00 91.44 116 THR A N 1
ATOM 866 C CA . THR A 1 116 ? -4.263 -8.946 3.723 1.00 91.44 116 THR A CA 1
ATOM 867 C C . THR A 1 116 ? -4.235 -7.904 4.832 1.00 91.44 116 THR A C 1
ATOM 869 O O . THR A 1 116 ? -3.644 -6.833 4.683 1.00 91.44 116 THR A O 1
ATOM 872 N N . THR A 1 117 ? -4.835 -8.223 5.978 1.00 89.88 117 THR A N 1
ATOM 873 C CA . THR A 1 117 ? -4.664 -7.429 7.200 1.00 89.88 117 THR A CA 1
ATOM 874 C C . THR A 1 117 ? -3.244 -7.609 7.717 1.00 89.88 117 THR A C 1
ATOM 876 O O . THR A 1 117 ? -2.859 -8.699 8.146 1.00 89.88 117 THR A O 1
ATOM 879 N N . ILE A 1 118 ? -2.474 -6.526 7.705 1.00 88.12 118 ILE A N 1
ATOM 880 C CA . ILE A 1 118 ? -1.071 -6.532 8.119 1.00 88.12 118 ILE A CA 1
ATOM 881 C C . ILE A 1 118 ? -0.856 -5.880 9.481 1.00 88.12 118 ILE A C 1
ATOM 883 O O . ILE A 1 118 ? 0.195 -6.082 10.055 1.00 88.12 118 ILE A O 1
ATOM 887 N N . THR A 1 119 ? -1.793 -5.113 10.036 1.00 86.56 119 THR A N 1
ATOM 888 C CA . THR A 1 119 ? -1.690 -4.600 11.415 1.00 86.56 119 THR A CA 1
ATOM 889 C C . THR A 1 119 ? -3.083 -4.351 11.976 1.00 86.56 119 THR A C 1
ATOM 891 O O . THR A 1 119 ? -3.964 -3.853 11.277 1.00 86.56 119 THR A O 1
ATOM 894 N N . ASN A 1 120 ? -3.292 -4.715 13.240 1.00 83.00 120 ASN A N 1
ATOM 895 C CA . ASN A 1 120 ? -4.518 -4.432 13.978 1.00 83.00 120 ASN A CA 1
ATOM 896 C C . ASN A 1 120 ? -4.151 -3.930 15.376 1.00 83.00 120 ASN A C 1
ATOM 898 O O . ASN A 1 120 ? -3.484 -4.634 16.140 1.00 83.00 120 ASN A O 1
ATOM 902 N N . CYS A 1 121 ? -4.609 -2.721 15.680 1.00 78.62 121 CYS A N 1
ATOM 903 C CA . CYS A 1 121 ? -4.289 -1.983 16.881 1.00 78.62 121 CYS A CA 1
ATOM 904 C C . CYS A 1 121 ? -5.501 -1.655 17.734 1.00 78.62 121 CYS A C 1
ATOM 906 O O . CYS A 1 121 ? -6.019 -0.539 17.642 1.00 78.62 121 CYS A O 1
ATOM 908 N N . PRO A 1 122 ? -5.888 -2.577 18.637 1.00 68.31 122 PRO A N 1
ATOM 909 C CA . PRO A 1 122 ? -6.906 -2.318 19.646 1.00 68.31 122 PRO A CA 1
ATOM 910 C C . PRO A 1 122 ? -6.638 -1.061 20.491 1.00 68.31 122 PRO A C 1
ATOM 912 O O . PRO A 1 122 ? -7.593 -0.384 20.845 1.00 68.31 122 PRO A O 1
ATOM 915 N N . ASN A 1 123 ? -5.365 -0.717 20.752 1.00 63.34 123 ASN A N 1
ATOM 916 C CA . ASN A 1 123 ? -4.970 0.296 21.745 1.00 63.34 123 ASN A CA 1
ATOM 917 C C . ASN A 1 123 ? -3.868 1.283 21.270 1.00 63.34 123 ASN A C 1
ATOM 919 O O . ASN A 1 123 ? -3.127 1.806 22.103 1.00 63.34 123 ASN A O 1
ATOM 923 N N . ALA A 1 124 ? -3.681 1.518 19.961 1.00 62.78 124 ALA A N 1
ATOM 924 C CA . ALA A 1 124 ? -2.635 2.434 19.458 1.00 62.78 124 ALA A CA 1
ATOM 925 C C . ALA A 1 124 ? -3.025 3.921 19.606 1.00 62.78 124 ALA A C 1
ATOM 927 O O . ALA A 1 124 ? -3.250 4.629 18.625 1.00 62.78 124 ALA A O 1
ATOM 928 N N . GLY A 1 125 ? -3.103 4.400 20.849 1.00 65.12 125 GLY A N 1
ATOM 929 C CA . GLY A 1 125 ? -3.536 5.763 21.178 1.00 65.12 125 GLY A CA 1
ATOM 930 C C . GLY A 1 125 ? -5.060 5.878 21.349 1.00 65.12 125 GLY A C 1
ATOM 931 O O . GLY A 1 125 ? -5.705 4.881 21.669 1.00 65.12 125 GLY A O 1
ATOM 932 N N . PRO A 1 126 ? -5.667 7.071 21.167 1.00 63.59 126 PRO A N 1
ATOM 933 C CA . PRO A 1 126 ? -7.104 7.273 21.399 1.00 63.59 126 PRO A CA 1
ATOM 934 C C . PRO A 1 126 ? -8.006 6.601 20.347 1.00 63.59 126 PRO A C 1
ATOM 936 O O . PRO A 1 126 ? -9.225 6.622 20.500 1.00 63.59 126 PRO A O 1
ATOM 939 N N . CYS A 1 127 ? -7.429 6.029 19.281 1.00 71.38 127 CYS A N 1
ATOM 940 C CA . CYS A 1 127 ? -8.156 5.477 18.140 1.00 71.38 127 CYS A CA 1
ATOM 941 C C . CYS A 1 127 ? -7.723 4.052 17.823 1.00 71.38 127 CYS A C 1
ATOM 943 O O . CYS A 1 127 ? -6.538 3.721 17.867 1.00 71.38 127 CYS A O 1
ATOM 945 N N . TRP A 1 128 ? -8.691 3.241 17.409 1.00 75.75 128 TRP A N 1
ATOM 946 C CA . TRP A 1 128 ? -8.416 1.950 16.805 1.00 75.75 128 TRP A CA 1
ATOM 947 C C . TRP A 1 128 ? -7.808 2.155 15.421 1.00 75.75 128 TRP A C 1
ATOM 949 O O . TRP A 1 128 ? -8.278 3.006 14.659 1.00 75.75 128 TRP A O 1
ATOM 959 N N . GLN A 1 129 ? -6.782 1.381 15.078 1.00 80.44 129 GLN A N 1
ATOM 960 C CA . GLN A 1 129 ? -6.164 1.441 13.754 1.00 80.44 129 GLN A CA 1
ATOM 961 C C . GLN A 1 129 ? -6.059 0.044 13.157 1.00 80.44 129 GLN A C 1
ATOM 963 O O . GLN A 1 129 ? -5.509 -0.865 13.775 1.00 80.44 129 GLN A O 1
ATOM 968 N N . THR A 1 130 ? -6.556 -0.121 11.936 1.00 85.50 130 THR A N 1
ATOM 969 C CA . THR A 1 130 ? -6.344 -1.339 11.148 1.00 85.50 130 THR A CA 1
ATOM 970 C C . THR A 1 130 ? -5.651 -0.986 9.847 1.00 85.50 130 THR A C 1
ATOM 972 O O . THR A 1 130 ? -6.070 -0.057 9.162 1.00 85.50 130 THR A O 1
ATOM 975 N N . GLN A 1 131 ? -4.603 -1.733 9.505 1.00 88.19 131 GLN A N 1
ATOM 976 C CA . GLN A 1 131 ? -3.886 -1.608 8.242 1.00 88.19 131 GLN A CA 1
ATOM 977 C C . GLN A 1 131 ? -4.104 -2.845 7.375 1.00 88.19 131 GLN A C 1
ATOM 979 O O . GLN A 1 131 ? -3.909 -3.981 7.821 1.00 88.19 131 GLN A O 1
ATOM 984 N N . ILE A 1 132 ? -4.482 -2.615 6.122 1.00 89.75 132 ILE A N 1
ATOM 985 C CA . ILE A 1 132 ? -4.790 -3.647 5.133 1.00 89.75 132 ILE A CA 1
ATOM 986 C C . ILE A 1 132 ? -3.956 -3.377 3.887 1.00 89.75 132 ILE A C 1
ATOM 988 O O . ILE A 1 132 ? -4.074 -2.315 3.280 1.00 89.75 132 ILE A O 1
ATOM 992 N N . ARG A 1 133 ? -3.144 -4.344 3.454 1.00 92.12 133 ARG A N 1
ATOM 993 C CA . ARG A 1 133 ? -2.462 -4.265 2.161 1.00 92.12 133 ARG A CA 1
ATOM 994 C C . ARG A 1 133 ? -3.466 -4.551 1.048 1.00 92.12 133 ARG A C 1
ATOM 996 O O . ARG A 1 133 ? -4.008 -5.648 0.952 1.00 92.12 133 ARG A O 1
ATOM 1003 N N . LYS A 1 134 ? -3.719 -3.543 0.218 1.00 89.94 134 LYS A N 1
ATOM 1004 C CA . LYS A 1 134 ? -4.651 -3.581 -0.918 1.00 89.94 134 LYS A CA 1
ATOM 1005 C C . LYS A 1 134 ? -3.981 -4.050 -2.202 1.00 89.94 134 LYS A C 1
ATOM 1007 O O . LYS A 1 134 ? -4.642 -4.646 -3.045 1.00 89.94 134 LYS A O 1
ATOM 1012 N N . LEU A 1 135 ? -2.688 -3.763 -2.356 1.00 91.81 135 LEU A N 1
ATOM 1013 C CA . LEU A 1 135 ? -1.887 -4.200 -3.496 1.00 91.81 135 LEU A CA 1
ATOM 1014 C C . LEU A 1 135 ? -0.557 -4.783 -3.021 1.00 91.81 135 LEU A C 1
ATOM 1016 O O . LEU A 1 135 ? 0.096 -4.203 -2.151 1.00 91.81 135 LEU A O 1
ATOM 1020 N N . ARG A 1 136 ? -0.147 -5.892 -3.638 1.00 93.75 136 ARG A N 1
ATOM 1021 C CA . ARG A 1 136 ? 1.146 -6.559 -3.447 1.00 93.75 136 ARG A CA 1
ATOM 1022 C C . ARG A 1 136 ? 1.961 -6.453 -4.734 1.00 93.75 136 ARG A C 1
ATOM 1024 O O . ARG A 1 136 ? 1.553 -7.027 -5.741 1.00 93.75 136 ARG A O 1
ATOM 1031 N N . CYS A 1 137 ? 3.085 -5.742 -4.706 1.00 92.88 137 CYS A N 1
ATOM 1032 C CA . CYS A 1 137 ? 3.950 -5.559 -5.875 1.00 92.88 137 CYS A CA 1
ATOM 1033 C C . CYS A 1 137 ? 5.048 -6.624 -5.929 1.00 92.88 137 CYS A C 1
ATOM 1035 O O . CYS A 1 137 ? 5.562 -7.017 -4.888 1.00 92.88 137 CYS A O 1
ATOM 1037 N N . ASP A 1 138 ? 5.409 -7.101 -7.117 1.00 85.50 138 ASP A N 1
ATOM 1038 C CA . ASP A 1 138 ? 6.417 -8.164 -7.302 1.00 85.50 138 ASP A CA 1
ATOM 1039 C C . ASP A 1 138 ? 7.863 -7.725 -7.002 1.00 85.50 138 ASP A C 1
ATOM 1041 O O . ASP A 1 138 ? 8.734 -8.553 -6.737 1.00 85.50 138 ASP A O 1
ATOM 1045 N N . GLY A 1 139 ? 8.097 -6.414 -6.997 1.00 86.81 139 GLY A N 1
ATOM 1046 C CA . GLY A 1 139 ? 9.380 -5.780 -6.747 1.00 86.81 139 GLY A CA 1
ATOM 1047 C C . GLY A 1 139 ? 10.233 -5.525 -7.986 1.00 86.81 139 GLY A C 1
ATOM 1048 O O . GLY A 1 139 ? 11.343 -5.005 -7.846 1.00 86.81 139 GLY A O 1
ATOM 1049 N N . VAL A 1 140 ? 9.731 -5.839 -9.182 1.00 89.88 140 VAL A N 1
ATOM 1050 C CA . VAL A 1 140 ? 10.425 -5.626 -10.455 1.00 89.88 140 VAL A CA 1
ATOM 1051 C C . VAL A 1 140 ? 9.968 -4.311 -11.075 1.00 89.88 140 VAL A C 1
ATOM 1053 O O . VAL A 1 140 ? 8.782 -4.080 -11.288 1.00 89.88 140 VAL A O 1
ATOM 1056 N N . TRP A 1 141 ? 10.927 -3.433 -11.374 1.00 91.19 141 TRP A N 1
ATOM 1057 C CA . TRP A 1 141 ? 10.663 -2.180 -12.078 1.00 91.19 141 TRP A CA 1
ATOM 1058 C C . TRP A 1 141 ? 10.744 -2.381 -13.593 1.00 91.19 141 TRP A C 1
ATOM 1060 O O . TRP A 1 141 ? 11.763 -2.831 -14.118 1.00 91.19 141 TRP A O 1
ATOM 1070 N N . HIS A 1 142 ? 9.687 -1.984 -14.288 1.00 89.81 142 HIS A N 1
ATOM 1071 C CA . HIS A 1 142 ? 9.580 -1.927 -15.740 1.00 89.81 142 HIS A CA 1
ATOM 1072 C C . HIS A 1 142 ? 9.554 -0.468 -16.182 1.00 89.81 142 HIS A C 1
ATOM 1074 O O . HIS A 1 142 ? 8.998 0.364 -15.479 1.00 89.81 142 HIS A O 1
ATOM 1080 N N . ASN A 1 143 ? 10.137 -0.133 -17.330 1.00 90.06 143 ASN A N 1
ATOM 1081 C CA . ASN A 1 143 ? 10.018 1.229 -17.853 1.00 90.06 143 ASN A CA 1
ATOM 1082 C C . ASN A 1 143 ? 8.583 1.483 -18.337 1.00 90.06 143 ASN A C 1
ATOM 1084 O O . ASN A 1 143 ? 7.937 0.578 -18.871 1.00 90.06 143 ASN A O 1
ATOM 1088 N N . ASP A 1 144 ? 8.104 2.710 -18.157 1.00 81.50 144 ASP A N 1
ATOM 1089 C CA . ASP A 1 144 ? 6.855 3.170 -18.754 1.00 81.50 144 ASP A CA 1
ATOM 1090 C C . ASP A 1 144 ? 7.027 3.218 -20.281 1.00 81.50 144 ASP A C 1
ATOM 1092 O O . ASP A 1 144 ? 8.063 3.665 -20.782 1.00 81.50 144 ASP A O 1
ATOM 1096 N N . ALA A 1 145 ? 6.048 2.667 -21.000 1.00 72.38 145 ALA A N 1
ATOM 1097 C CA . ALA A 1 145 ? 6.029 2.615 -22.461 1.00 72.38 145 ALA A CA 1
ATOM 1098 C C . ALA A 1 145 ? 5.437 3.893 -23.066 1.00 72.38 145 ALA A C 1
ATOM 1100 O O . ALA A 1 145 ? 4.527 4.476 -22.431 1.00 72.38 145 ALA A O 1
#